Protein AF-A0A2V9TCD8-F1 (afdb_monomer_lite)

Sequence (93 aa):
MGDIKIAVYGKVSQNQKLIPITAEKLTGGWVKVTPTAALAPGEYAVAELLGKEGMNLFVWDFGVNPSAPANATSWKPEPSVTPDKAEGLDRRQ

Structure (mmCIF, N/CA/C/O backbone):
data_AF-A0A2V9TCD8-F1
#
_entry.id   AF-A0A2V9TCD8-F1
#
loop_
_atom_site.group_PDB
_atom_site.id
_atom_site.type_symbol
_atom_site.label_atom_id
_atom_site.label_alt_id
_atom_site.label_comp_id
_atom_site.label_asym_id
_atom_site.label_entity_id
_atom_site.label_seq_id
_atom_site.pdbx_PDB_ins_code
_atom_site.Cartn_x
_atom_site.Cartn_y
_atom_site.Cartn_z
_atom_site.occupancy
_atom_site.B_iso_or_equiv
_atom_site.auth_seq_id
_atom_site.auth_comp_id
_atom_site.auth_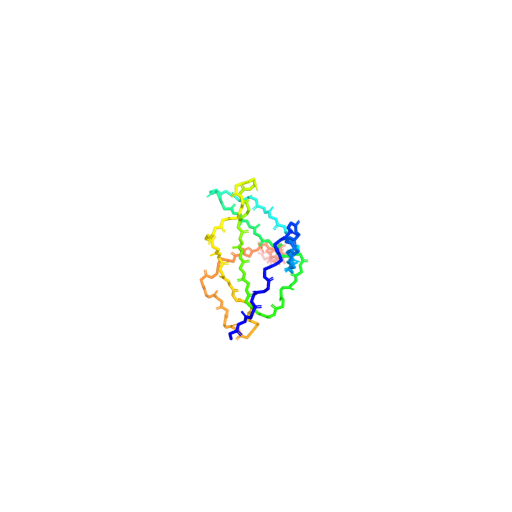asym_id
_atom_site.auth_atom_id
_atom_site.pdbx_PDB_model_num
ATOM 1 N N . MET A 1 1 ? -23.634 -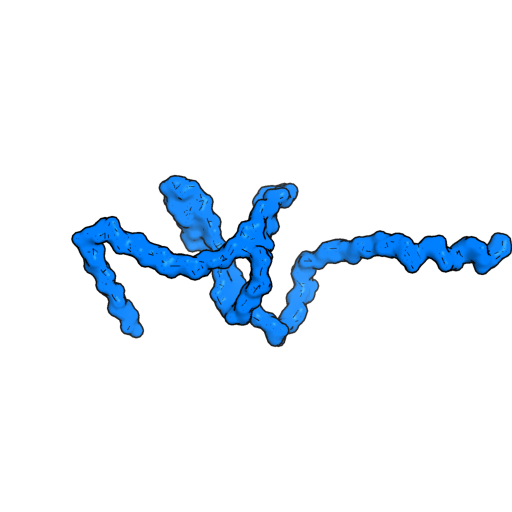16.485 -1.132 1.00 36.41 1 MET A N 1
ATOM 2 C CA . MET A 1 1 ? -24.535 -15.835 -0.159 1.00 36.41 1 MET A CA 1
ATOM 3 C C . MET A 1 1 ? -23.998 -16.214 1.208 1.00 36.41 1 MET A C 1
ATOM 5 O O . MET A 1 1 ? -23.948 -17.401 1.487 1.00 36.41 1 MET A O 1
ATOM 9 N N . GLY A 1 2 ? -23.396 -15.269 1.931 1.00 36.03 2 GLY A N 1
ATOM 10 C CA . GLY A 1 2 ? -22.657 -15.553 3.166 1.00 36.03 2 GLY A CA 1
ATOM 11 C C . GLY A 1 2 ? -23.467 -15.145 4.389 1.00 36.03 2 GLY A C 1
ATOM 12 O O . GLY A 1 2 ? -23.854 -13.984 4.501 1.00 36.03 2 GLY A O 1
ATOM 13 N N . ASP A 1 3 ? -23.722 -16.102 5.276 1.00 47.12 3 ASP A N 1
ATOM 14 C CA . ASP A 1 3 ? -24.511 -15.926 6.492 1.00 47.12 3 ASP A CA 1
ATOM 15 C C . ASP A 1 3 ? -23.756 -15.098 7.541 1.00 47.12 3 ASP A C 1
ATOM 17 O O . ASP A 1 3 ? -22.741 -15.525 8.097 1.00 47.12 3 ASP A O 1
ATOM 21 N N . ILE A 1 4 ? -24.276 -13.909 7.845 1.00 49.56 4 ILE A N 1
ATOM 22 C CA . ILE A 1 4 ? -23.770 -13.052 8.920 1.00 49.56 4 ILE A CA 1
ATOM 23 C C . ILE A 1 4 ? -24.496 -13.430 10.215 1.00 49.56 4 ILE A C 1
ATOM 25 O O . ILE A 1 4 ? -25.689 -13.177 10.375 1.00 49.56 4 ILE A O 1
ATOM 29 N N . LYS A 1 5 ? -23.765 -14.019 11.167 1.00 45.09 5 LYS A N 1
ATOM 30 C CA . LYS A 1 5 ? -24.252 -14.282 12.529 1.00 45.09 5 LYS A CA 1
ATOM 31 C C . LYS A 1 5 ? -23.914 -13.086 13.419 1.00 45.09 5 LYS A C 1
ATOM 33 O O . LYS A 1 5 ? -22.771 -12.927 13.838 1.00 45.09 5 LYS A O 1
ATOM 38 N N . ILE A 1 6 ? -24.902 -12.239 13.697 1.00 50.25 6 ILE A N 1
ATOM 39 C CA . ILE A 1 6 ? -24.753 -11.094 14.605 1.00 50.25 6 ILE A CA 1
ATOM 40 C C . ILE A 1 6 ? -24.942 -11.591 16.042 1.00 50.25 6 ILE A C 1
ATOM 42 O O . ILE A 1 6 ? -26.051 -11.925 16.453 1.00 50.25 6 ILE A O 1
ATOM 46 N N . ALA A 1 7 ? -23.858 -11.642 16.818 1.00 45.22 7 ALA A N 1
ATOM 47 C CA . ALA A 1 7 ? -23.941 -11.822 18.262 1.00 45.22 7 ALA A CA 1
ATOM 48 C C . ALA A 1 7 ? -24.338 -10.485 18.907 1.00 45.22 7 ALA A C 1
ATOM 50 O O . ALA A 1 7 ? -23.559 -9.532 18.925 1.00 45.22 7 ALA A O 1
ATOM 51 N N . VAL A 1 8 ? -25.557 -10.422 19.446 1.00 54.62 8 VAL A N 1
ATOM 52 C CA . VAL A 1 8 ? -26.109 -9.288 20.208 1.00 54.62 8 VAL A CA 1
ATOM 53 C C . VAL A 1 8 ? -25.466 -9.242 21.606 1.00 54.62 8 VAL A C 1
ATOM 55 O O . VAL A 1 8 ? -26.147 -9.386 22.609 1.00 54.62 8 VAL A O 1
ATOM 58 N N . TYR A 1 9 ? -24.133 -9.132 21.687 1.00 49.03 9 TYR A N 1
ATOM 59 C CA . TYR A 1 9 ? -23.401 -8.710 22.891 1.00 49.03 9 TYR A CA 1
ATOM 60 C C . TYR A 1 9 ? -21.909 -8.463 22.580 1.00 49.03 9 TYR A C 1
ATOM 62 O O . TYR A 1 9 ? -21.074 -9.361 22.637 1.00 49.03 9 TYR A O 1
ATOM 70 N N . GLY A 1 10 ? -21.563 -7.221 22.244 1.00 48.78 10 GLY A N 1
ATOM 71 C CA . GLY A 1 10 ? -20.356 -6.550 22.750 1.00 48.78 10 GLY A CA 1
ATOM 72 C C . GLY A 1 10 ? -18.949 -7.125 22.521 1.00 48.78 10 GLY A C 1
ATOM 73 O O . GLY A 1 10 ? -18.032 -6.657 23.189 1.00 48.78 10 GLY A O 1
ATOM 74 N N . LYS A 1 11 ? -18.710 -8.080 21.615 1.00 47.00 11 LYS A N 1
ATOM 75 C CA . LYS A 1 11 ? -17.346 -8.410 21.156 1.00 47.00 11 LYS A CA 1
ATOM 76 C C . LYS A 1 11 ? -17.313 -8.571 19.643 1.00 47.00 11 LYS A C 1
ATOM 78 O O . LYS A 1 11 ? -17.485 -9.662 19.112 1.00 47.00 11 LYS A O 1
ATOM 83 N N . VAL A 1 12 ? -17.065 -7.459 18.956 1.00 49.59 12 VAL A N 1
ATOM 84 C CA . VAL A 1 12 ? -16.629 -7.476 17.558 1.00 49.59 12 VAL A CA 1
ATOM 85 C C . VAL A 1 12 ? -15.168 -7.918 17.563 1.00 49.59 12 VAL A C 1
ATOM 87 O O . VAL A 1 12 ? -14.270 -7.125 17.830 1.00 49.59 12 VAL A O 1
ATOM 90 N N . SER A 1 13 ? -14.908 -9.201 17.330 1.00 54.62 13 SER A N 1
ATOM 91 C CA . SER A 1 13 ? -13.563 -9.673 17.006 1.00 54.62 13 SER A CA 1
ATOM 92 C C . SER A 1 13 ? -13.277 -9.325 15.547 1.00 54.62 13 SER A C 1
ATOM 94 O O . SER A 1 13 ? -13.700 -10.020 14.624 1.00 54.62 13 SER A O 1
ATOM 96 N N . GLN A 1 14 ? -12.574 -8.215 15.335 1.00 52.38 14 GLN A N 1
ATOM 97 C CA . GLN A 1 14 ? -12.097 -7.824 14.015 1.00 52.38 14 GLN A CA 1
ATOM 98 C C . GLN A 1 14 ? -10.890 -8.702 13.665 1.00 52.38 14 GLN A C 1
ATOM 100 O O . GLN A 1 14 ? -9.784 -8.497 14.159 1.00 52.38 14 GLN A O 1
ATOM 105 N N . ASN A 1 15 ? -11.107 -9.731 12.848 1.00 52.22 15 ASN A N 1
ATOM 106 C CA . ASN A 1 15 ? -10.019 -10.542 12.315 1.00 52.22 15 ASN A CA 1
ATOM 107 C C . ASN A 1 15 ? -9.362 -9.759 11.167 1.00 52.22 15 ASN A C 1
ATOM 109 O O . ASN A 1 15 ? -9.752 -9.887 10.009 1.00 52.22 15 ASN A O 1
ATOM 113 N N . GLN A 1 16 ? -8.441 -8.855 11.509 1.00 60.94 16 GLN A N 1
ATOM 114 C CA . GLN A 1 16 ? -7.697 -8.062 10.534 1.00 60.94 16 GLN A CA 1
ATOM 115 C C . GLN A 1 16 ? -6.345 -8.715 10.255 1.00 60.94 16 GLN A C 1
ATOM 117 O O . GLN A 1 16 ? -5.487 -8.816 11.131 1.00 60.94 16 GLN A O 1
ATOM 122 N N . LYS A 1 17 ? -6.123 -9.109 9.000 1.00 65.69 17 LYS A N 1
ATOM 123 C CA . LYS A 1 17 ? -4.792 -9.458 8.503 1.00 65.69 17 LYS A CA 1
ATOM 124 C C . LYS A 1 17 ? -4.050 -8.162 8.168 1.00 65.69 17 LYS A C 1
ATOM 126 O O . LYS A 1 17 ? -4.071 -7.706 7.029 1.00 65.69 17 LYS A O 1
ATOM 131 N N . LEU A 1 18 ? -3.453 -7.543 9.182 1.00 70.44 18 LEU A N 1
ATOM 132 C CA . LEU A 1 18 ? -2.674 -6.315 9.026 1.00 70.44 18 LEU A CA 1
ATOM 133 C C . LEU A 1 18 ? -1.262 -6.643 8.531 1.00 70.44 18 LEU A C 1
ATOM 135 O O . LEU A 1 18 ? -0.619 -7.565 9.033 1.00 70.44 18 LEU A O 1
ATOM 139 N N . ILE A 1 19 ? -0.779 -5.877 7.555 1.00 78.31 19 ILE A N 1
ATOM 140 C CA . ILE A 1 19 ? 0.608 -5.938 7.086 1.00 78.31 19 ILE A CA 1
ATOM 141 C C . ILE A 1 19 ? 1.339 -4.739 7.692 1.00 78.31 19 ILE A C 1
ATOM 143 O O . ILE A 1 19 ? 0.862 -3.617 7.516 1.00 78.31 19 ILE A O 1
ATOM 147 N N . PRO A 1 20 ? 2.459 -4.932 8.412 1.00 85.12 20 PRO A N 1
ATOM 148 C CA . PRO A 1 20 ? 3.209 -3.806 8.946 1.00 85.12 20 PRO A CA 1
ATOM 149 C C . PRO A 1 20 ? 3.761 -2.933 7.812 1.00 85.12 20 PRO A C 1
ATOM 151 O O . PRO A 1 20 ? 4.234 -3.429 6.785 1.00 85.12 20 PRO A O 1
ATOM 154 N N . ILE A 1 21 ? 3.692 -1.619 8.006 1.00 90.19 21 ILE A N 1
ATOM 155 C CA . ILE A 1 21 ? 4.124 -0.601 7.044 1.00 90.19 21 ILE A CA 1
ATOM 156 C C . ILE A 1 21 ? 4.910 0.499 7.762 1.00 90.19 21 ILE A C 1
ATOM 158 O O . ILE A 1 21 ? 4.683 0.765 8.943 1.00 90.19 21 ILE A O 1
ATOM 162 N N . THR A 1 22 ? 5.794 1.177 7.039 1.00 92.06 22 THR A N 1
ATOM 163 C CA . THR A 1 22 ? 6.322 2.489 7.421 1.00 92.06 22 THR A CA 1
ATOM 164 C C . THR A 1 22 ? 5.606 3.576 6.625 1.00 92.06 22 THR A C 1
ATOM 166 O O . THR A 1 22 ? 5.252 3.375 5.461 1.00 92.06 22 THR A O 1
ATOM 169 N N . ALA A 1 23 ? 5.370 4.723 7.260 1.00 91.00 23 ALA A N 1
ATOM 170 C CA . ALA A 1 23 ? 4.757 5.887 6.634 1.00 91.00 23 ALA A CA 1
ATOM 171 C C . ALA A 1 23 ? 5.679 7.099 6.786 1.00 91.00 23 ALA A C 1
ATOM 173 O O . ALA A 1 23 ? 6.083 7.443 7.897 1.00 91.00 23 ALA A O 1
ATOM 174 N N . GLU A 1 24 ? 5.993 7.749 5.672 1.00 93.19 24 GLU A N 1
ATOM 175 C CA . GLU A 1 24 ? 6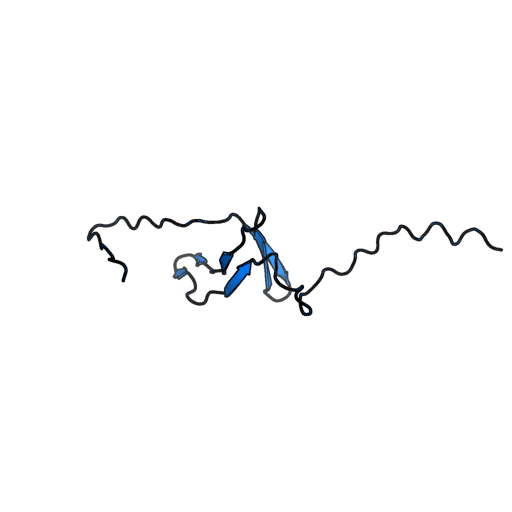.835 8.942 5.619 1.00 93.19 24 GLU A CA 1
ATOM 176 C C . GLU A 1 24 ? 6.042 10.100 5.013 1.00 93.19 24 GLU A C 1
ATOM 178 O O . GLU A 1 24 ? 5.434 9.961 3.949 1.00 93.19 24 GLU A O 1
ATOM 183 N N . LYS A 1 25 ? 6.036 11.250 5.695 1.00 90.69 25 LYS A N 1
ATOM 184 C CA . LYS A 1 25 ? 5.438 12.472 5.152 1.00 90.69 25 LYS A CA 1
ATOM 185 C C . LYS A 1 25 ? 6.384 13.075 4.126 1.00 90.69 25 LYS A C 1
ATOM 187 O O . LYS A 1 25 ? 7.536 13.360 4.437 1.00 90.69 25 LYS A O 1
ATOM 192 N N . LEU A 1 26 ? 5.866 13.311 2.934 1.00 89.19 26 LEU A N 1
ATOM 193 C CA . LEU A 1 26 ? 6.545 14.030 1.870 1.00 89.19 26 LEU A CA 1
ATOM 194 C C . LEU A 1 26 ? 6.010 15.468 1.788 1.00 89.19 26 LEU A C 1
ATOM 196 O O . LEU A 1 26 ? 5.034 15.848 2.444 1.00 89.19 26 LEU A O 1
ATOM 200 N N . THR A 1 27 ? 6.661 16.295 0.976 1.00 88.31 27 THR A N 1
ATOM 201 C CA . THR A 1 27 ? 6.184 17.649 0.681 1.00 88.31 27 THR A CA 1
ATOM 202 C C . THR A 1 27 ? 4.850 17.610 -0.073 1.00 88.31 27 THR A C 1
ATOM 204 O O . THR A 1 27 ? 4.481 16.609 -0.684 1.00 88.31 27 THR A O 1
ATOM 207 N N . GLY A 1 28 ? 4.080 18.701 -0.010 1.00 89.00 28 GLY A N 1
ATOM 208 C CA . GLY A 1 28 ? 2.807 18.807 -0.736 1.00 89.00 28 GLY A CA 1
ATOM 209 C C . GLY A 1 28 ? 1.664 17.950 -0.180 1.00 89.00 28 GLY A C 1
ATOM 210 O O . GLY A 1 28 ? 0.696 17.715 -0.893 1.00 89.00 28 GLY A O 1
ATOM 211 N N . GLY A 1 29 ? 1.761 17.479 1.068 1.00 84.88 29 GLY A N 1
ATOM 212 C CA . GLY A 1 29 ? 0.706 16.682 1.712 1.00 84.88 29 GLY A CA 1
ATOM 213 C C . GLY A 1 29 ? 0.709 15.201 1.327 1.00 84.88 29 GLY A C 1
ATOM 214 O O . GLY A 1 29 ? -0.192 14.467 1.722 1.00 84.88 29 GLY A O 1
ATOM 215 N N . TRP A 1 30 ? 1.721 14.748 0.589 1.00 87.38 30 TRP A N 1
ATOM 216 C CA . TRP A 1 30 ? 1.871 13.349 0.209 1.00 87.38 30 TRP A CA 1
ATOM 217 C C . TRP A 1 30 ? 2.384 12.491 1.367 1.00 87.38 30 TRP A C 1
ATOM 219 O O . TRP A 1 30 ? 3.175 12.937 2.199 1.00 87.38 30 TRP A O 1
ATOM 229 N N . VAL A 1 31 ? 1.975 11.224 1.386 1.00 89.62 31 VAL A N 1
ATOM 230 C CA . VAL A 1 31 ? 2.494 10.212 2.312 1.00 89.62 31 VAL A CA 1
ATOM 231 C C . VAL A 1 31 ? 2.999 9.027 1.505 1.00 89.62 31 VAL A C 1
ATOM 233 O O . VAL A 1 31 ? 2.266 8.454 0.700 1.00 89.62 31 VAL A O 1
ATOM 236 N N . LYS A 1 32 ? 4.255 8.644 1.731 1.00 90.62 32 LYS A N 1
ATOM 237 C CA . LYS A 1 32 ? 4.824 7.411 1.195 1.00 90.62 32 LYS A CA 1
ATOM 238 C C . LYS A 1 32 ? 4.587 6.286 2.188 1.00 90.62 32 LYS A C 1
ATOM 240 O O . LYS A 1 32 ? 5.076 6.338 3.313 1.00 90.62 32 LYS A O 1
ATOM 245 N N . VAL A 1 33 ? 3.875 5.257 1.748 1.00 90.62 33 VAL A N 1
ATOM 246 C CA . VAL A 1 33 ? 3.639 4.035 2.520 1.00 90.62 33 VAL A CA 1
ATOM 247 C C . VAL A 1 33 ? 4.507 2.917 1.959 1.00 90.62 33 VAL A C 1
ATOM 249 O O . VAL A 1 33 ? 4.465 2.646 0.760 1.00 90.62 33 VAL A O 1
ATOM 252 N N . THR A 1 34 ? 5.297 2.268 2.814 1.00 92.25 34 THR A N 1
ATOM 253 C CA . THR A 1 34 ? 6.174 1.156 2.421 1.00 92.25 34 THR A CA 1
ATOM 254 C C . THR A 1 34 ? 5.884 -0.072 3.286 1.00 92.25 34 THR A C 1
ATOM 256 O O . THR A 1 34 ? 6.093 -0.017 4.497 1.00 92.25 34 THR A O 1
ATOM 259 N N . PRO A 1 35 ? 5.418 -1.192 2.708 1.00 92.25 35 PRO A N 1
ATOM 260 C CA . PRO A 1 35 ? 5.322 -2.464 3.423 1.00 92.25 35 PRO A CA 1
ATOM 261 C C . PRO A 1 35 ? 6.678 -2.910 3.974 1.00 92.25 35 PRO A C 1
ATOM 263 O O . PRO A 1 35 ? 7.691 -2.815 3.283 1.00 92.25 35 PRO A O 1
ATOM 266 N N . THR A 1 36 ? 6.712 -3.441 5.199 1.00 91.38 36 THR A N 1
ATOM 267 C CA . THR A 1 36 ? 7.963 -3.950 5.801 1.00 91.38 36 THR A CA 1
ATOM 268 C C . THR A 1 36 ? 8.433 -5.266 5.180 1.00 91.38 36 THR A C 1
ATOM 270 O O . THR A 1 36 ? 9.542 -5.716 5.449 1.00 91.38 36 THR A O 1
ATOM 273 N N . ALA A 1 37 ? 7.581 -5.908 4.382 1.00 88.75 37 ALA A N 1
ATOM 274 C CA . ALA A 1 37 ? 7.876 -7.117 3.630 1.00 88.75 37 ALA A CA 1
ATOM 275 C C . ALA A 1 37 ? 7.192 -7.055 2.262 1.00 88.75 37 ALA A C 1
ATOM 277 O O . ALA A 1 37 ? 6.181 -6.371 2.094 1.00 88.75 37 ALA A O 1
ATOM 278 N N . ALA A 1 38 ? 7.730 -7.798 1.293 1.00 89.25 38 ALA A N 1
ATOM 279 C CA . ALA A 1 38 ? 7.109 -7.925 -0.018 1.00 89.25 38 ALA A CA 1
ATOM 280 C C . ALA A 1 38 ? 5.680 -8.472 0.120 1.00 89.25 38 ALA A C 1
ATOM 282 O O . ALA A 1 38 ? 5.437 -9.460 0.816 1.00 89.25 38 ALA A O 1
ATOM 283 N N . LEU A 1 39 ? 4.737 -7.815 -0.550 1.00 90.75 39 LEU A N 1
ATOM 284 C CA . LEU A 1 39 ? 3.355 -8.264 -0.595 1.00 90.75 39 LEU A CA 1
ATOM 285 C C . LEU A 1 39 ? 3.254 -9.518 -1.469 1.00 90.75 39 LEU A C 1
ATOM 287 O O . LEU A 1 39 ? 3.885 -9.608 -2.523 1.00 90.75 39 LEU A O 1
ATOM 291 N N . ALA A 1 40 ? 2.452 -10.486 -1.028 1.00 92.44 40 ALA A N 1
ATOM 292 C CA . ALA A 1 40 ? 2.107 -11.628 -1.862 1.00 92.44 40 ALA A CA 1
ATOM 293 C C . ALA A 1 40 ? 1.247 -11.167 -3.056 1.00 92.44 40 ALA A C 1
ATOM 295 O O . ALA A 1 40 ? 0.600 -10.123 -2.970 1.00 92.44 40 ALA A O 1
ATOM 296 N N . PRO A 1 41 ? 1.197 -11.930 -4.160 1.00 94.88 41 PRO A N 1
ATOM 297 C CA . PRO A 1 41 ? 0.255 -11.644 -5.234 1.00 94.88 41 PRO A CA 1
ATOM 298 C C . PRO A 1 41 ? -1.188 -11.642 -4.718 1.00 94.88 41 PRO A C 1
ATOM 300 O O . PRO A 1 41 ? -1.576 -12.547 -3.975 1.00 94.88 41 PRO A O 1
ATOM 303 N N . GLY A 1 42 ? -1.976 -10.640 -5.103 1.00 92.31 42 GLY A N 1
ATOM 304 C CA . GLY A 1 42 ? -3.354 -10.493 -4.634 1.00 92.31 42 GLY A CA 1
ATOM 305 C C . GLY A 1 42 ? -3.880 -9.062 -4.677 1.00 92.31 42 GLY A C 1
ATOM 306 O O . GLY A 1 42 ? -3.222 -8.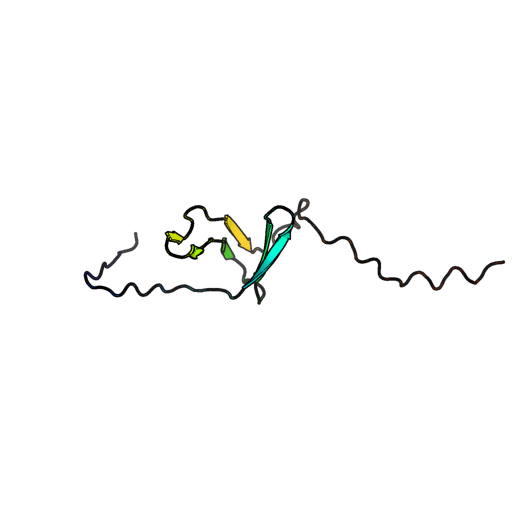160 -5.193 1.00 92.31 42 GLY A O 1
ATOM 307 N N . GLU A 1 43 ? -5.076 -8.878 -4.127 1.00 91.25 43 GLU A N 1
ATOM 308 C CA . GLU A 1 43 ? -5.773 -7.593 -4.043 1.00 91.25 43 GLU A CA 1
ATOM 309 C C . GLU A 1 43 ? -5.623 -6.991 -2.647 1.00 91.25 43 GLU A C 1
ATOM 311 O O . GLU A 1 43 ? -5.736 -7.681 -1.628 1.00 91.25 43 GLU A O 1
ATOM 316 N N . TYR A 1 44 ? -5.362 -5.691 -2.613 1.00 90.19 44 TYR A N 1
ATOM 317 C CA . TYR A 1 44 ? -5.092 -4.929 -1.407 1.00 90.19 44 TYR A CA 1
ATOM 318 C C . TYR A 1 44 ? -5.805 -3.585 -1.467 1.00 90.19 44 TYR A C 1
ATOM 320 O O . TYR A 1 44 ? -6.153 -3.097 -2.538 1.00 90.19 44 TYR A O 1
ATOM 328 N N . ALA A 1 45 ? -5.986 -2.968 -0.304 1.00 89.19 45 ALA A N 1
ATOM 329 C CA . ALA A 1 45 ? -6.446 -1.595 -0.213 1.00 89.19 45 ALA A CA 1
ATOM 330 C C . ALA A 1 45 ? -5.692 -0.855 0.889 1.00 89.19 45 ALA A C 1
ATOM 332 O O . ALA A 1 45 ? -5.361 -1.433 1.930 1.00 89.19 45 ALA A O 1
ATOM 333 N N . VAL A 1 46 ? -5.438 0.431 0.662 1.00 88.75 46 VAL A N 1
ATOM 334 C CA . VAL A 1 46 ? -4.997 1.362 1.702 1.00 88.75 46 VAL A CA 1
ATOM 335 C C . VAL A 1 46 ? -6.228 2.071 2.251 1.00 88.75 46 VAL A C 1
ATOM 337 O O . VAL A 1 46 ? -7.025 2.616 1.489 1.00 88.75 46 VAL A O 1
ATOM 340 N N . ALA A 1 47 ? -6.365 2.072 3.574 1.00 87.62 47 ALA A N 1
ATOM 341 C CA . ALA A 1 47 ? -7.400 2.809 4.284 1.00 87.62 47 ALA A CA 1
ATOM 342 C C . ALA A 1 47 ? -6.753 3.714 5.334 1.00 87.62 47 ALA A C 1
ATOM 344 O O . ALA A 1 47 ? -5.845 3.300 6.059 1.00 87.62 47 ALA A O 1
ATOM 345 N N . GLU A 1 48 ? -7.225 4.952 5.413 1.00 85.75 48 GLU A N 1
ATOM 346 C CA . GLU A 1 48 ? -6.787 5.917 6.416 1.00 85.75 48 GLU A CA 1
ATOM 347 C C . GLU A 1 48 ? -7.630 5.783 7.691 1.00 85.75 48 GLU A C 1
ATOM 349 O O . GLU A 1 48 ? -8.851 5.651 7.630 1.00 85.75 48 GLU A O 1
ATOM 354 N N . LEU A 1 49 ? -6.990 5.844 8.860 1.00 85.31 49 LEU A N 1
ATOM 355 C CA . LEU A 1 49 ? -7.680 5.910 10.149 1.00 85.31 49 LEU A CA 1
ATOM 356 C C . LEU A 1 49 ? -7.761 7.366 10.621 1.00 85.31 49 LEU A C 1
ATOM 358 O O . LEU A 1 49 ? -6.740 7.994 10.893 1.00 85.31 49 LEU A O 1
ATOM 362 N N . LEU A 1 50 ? -8.981 7.872 10.793 1.00 84.50 50 LEU A N 1
ATOM 363 C CA . LEU A 1 50 ? -9.304 9.231 11.242 1.00 84.50 50 LEU A CA 1
ATOM 364 C C . LEU A 1 50 ? -9.349 9.316 12.781 1.00 84.50 50 LEU A C 1
ATOM 366 O O . LEU A 1 50 ? -10.274 9.851 13.391 1.00 84.50 50 LEU A O 1
ATOM 370 N N . GLY A 1 51 ? -8.358 8.723 13.450 1.00 80.31 51 GLY A N 1
ATOM 371 C CA . GLY A 1 51 ? -8.267 8.712 14.911 1.00 80.31 51 GLY A CA 1
ATOM 372 C C . GLY A 1 51 ? -9.517 8.134 15.592 1.00 80.31 51 GLY A C 1
ATOM 373 O O . GLY A 1 51 ? -9.812 6.949 15.463 1.00 80.31 51 GLY A O 1
ATOM 374 N N . LYS A 1 52 ? -10.236 8.967 16.359 1.00 84.12 52 LYS A N 1
ATOM 375 C CA . LYS A 1 52 ? -11.459 8.563 17.084 1.00 84.12 52 LYS A CA 1
ATOM 376 C C . LYS A 1 52 ? -12.717 8.570 16.212 1.00 84.12 52 LYS A C 1
ATOM 378 O O . LYS A 1 52 ? -13.737 8.035 16.634 1.00 84.12 52 LYS A O 1
ATOM 383 N N . GLU A 1 53 ? -12.651 9.178 15.033 1.00 83.38 53 GLU A N 1
ATOM 384 C CA . GLU A 1 53 ? -13.787 9.340 14.118 1.00 83.38 53 GLU A CA 1
ATOM 385 C C . GLU A 1 53 ? -14.017 8.082 13.266 1.00 83.38 53 GLU A C 1
ATOM 387 O O . GLU A 1 53 ? -15.038 7.955 12.596 1.00 83.38 53 GLU A O 1
ATOM 392 N N . GLY A 1 54 ? -13.099 7.113 13.346 1.00 82.00 54 GLY A N 1
ATOM 393 C CA . GLY A 1 54 ? -13.190 5.827 12.669 1.00 82.00 54 GLY A CA 1
ATOM 394 C C . GLY A 1 54 ? -12.226 5.726 11.494 1.00 82.00 54 GLY A C 1
ATOM 395 O O . GLY A 1 54 ? -11.110 6.236 11.542 1.00 82.00 54 GLY A O 1
ATOM 396 N N . MET A 1 55 ? -12.638 5.012 10.452 1.00 84.81 55 MET A N 1
ATOM 397 C CA . MET A 1 55 ? -11.844 4.773 9.247 1.00 84.81 55 MET A CA 1
ATOM 398 C C . MET A 1 55 ? -12.440 5.559 8.084 1.00 84.81 55 MET A C 1
ATOM 400 O O . MET A 1 55 ? -13.662 5.613 7.938 1.00 84.81 55 MET A O 1
ATOM 404 N N . ASN A 1 56 ? -11.583 6.136 7.249 1.00 86.62 56 ASN A N 1
ATOM 405 C CA . ASN A 1 56 ? -12.002 6.734 5.994 1.00 86.62 56 ASN A CA 1
ATOM 406 C C . ASN A 1 56 ? -12.677 5.657 5.126 1.00 86.62 56 ASN A C 1
ATOM 408 O O . ASN A 1 56 ? -12.136 4.568 4.933 1.00 86.62 56 ASN A O 1
ATOM 412 N N . LEU A 1 57 ? -13.886 5.950 4.644 1.00 85.81 57 LEU A N 1
ATOM 413 C CA . LEU A 1 57 ? -14.666 5.029 3.815 1.00 85.81 57 LEU A CA 1
ATOM 414 C C . LEU A 1 57 ? -14.215 5.047 2.349 1.00 85.81 57 LEU A C 1
ATOM 416 O O . LEU A 1 57 ? -14.539 4.125 1.602 1.00 85.81 57 LEU A O 1
ATOM 420 N N . PHE A 1 58 ? -13.460 6.072 1.944 1.00 87.75 58 PHE A N 1
ATOM 421 C CA . PHE A 1 58 ? -12.774 6.106 0.661 1.00 87.75 58 PHE A CA 1
ATOM 422 C C . PHE A 1 58 ? -11.426 5.406 0.811 1.00 87.75 58 PHE A C 1
ATOM 424 O O . PHE A 1 58 ? -10.542 5.872 1.529 1.00 87.75 58 PHE A O 1
ATOM 431 N N . VAL A 1 59 ? -11.298 4.263 0.146 1.00 90.44 59 VAL A N 1
ATOM 432 C CA . VAL A 1 59 ? -10.090 3.435 0.144 1.00 90.44 59 VAL A CA 1
ATOM 433 C C . VAL A 1 59 ? -9.439 3.466 -1.231 1.00 90.44 59 VAL A C 1
ATOM 435 O O . VAL A 1 59 ? -10.113 3.684 -2.238 1.00 90.44 59 VAL A O 1
ATOM 438 N N . TRP A 1 60 ? -8.133 3.223 -1.269 1.00 90.94 60 TRP A N 1
ATOM 439 C CA . TRP A 1 60 ? -7.377 3.089 -2.514 1.00 90.94 60 TRP A CA 1
ATOM 440 C C . TRP A 1 60 ? -7.036 1.620 -2.733 1.00 90.94 60 TRP A C 1
ATOM 442 O O . TRP A 1 60 ? -6.172 1.085 -2.032 1.00 90.94 60 TRP A O 1
ATOM 452 N N . ASP A 1 61 ? -7.724 0.960 -3.660 1.00 91.56 61 ASP A N 1
ATOM 453 C CA . ASP A 1 61 ? -7.447 -0.422 -4.036 1.00 91.56 61 ASP A CA 1
ATOM 454 C C . ASP A 1 61 ? -6.238 -0.529 -4.976 1.00 91.56 61 ASP A C 1
ATOM 456 O O . ASP A 1 61 ? -5.929 0.375 -5.755 1.00 91.56 61 ASP A O 1
ATOM 460 N N . PHE A 1 62 ? -5.510 -1.639 -4.873 1.00 90.69 62 PHE A N 1
ATOM 461 C CA . PHE A 1 62 ? -4.422 -1.973 -5.780 1.00 90.69 62 PHE A CA 1
ATOM 462 C C . PHE A 1 62 ? -4.185 -3.485 -5.836 1.00 90.69 62 PHE A C 1
ATOM 464 O O . PHE A 1 62 ? -4.382 -4.217 -4.865 1.00 90.69 62 PHE A O 1
ATOM 471 N N . GLY A 1 63 ? -3.715 -3.954 -6.990 1.00 91.12 63 GLY A N 1
ATOM 472 C CA . GLY A 1 63 ? -3.312 -5.340 -7.199 1.00 91.12 63 GLY A CA 1
ATOM 473 C C . GLY A 1 63 ? -1.795 -5.508 -7.169 1.00 91.12 63 GLY A C 1
ATOM 474 O O . GLY A 1 63 ? -1.054 -4.706 -7.738 1.00 91.12 63 GLY A O 1
ATOM 475 N N . VAL A 1 64 ? -1.330 -6.595 -6.560 1.00 92.75 64 VAL A N 1
ATOM 476 C CA . VAL A 1 64 ? 0.048 -7.080 -6.670 1.00 92.75 64 VAL A CA 1
ATOM 477 C C . VAL A 1 64 ? 0.046 -8.242 -7.654 1.00 92.75 64 VAL A C 1
ATOM 479 O O . VAL A 1 64 ? -0.448 -9.326 -7.349 1.00 92.75 64 VAL A O 1
ATOM 482 N N . ASN A 1 65 ? 0.589 -8.018 -8.850 1.00 93.12 65 ASN A N 1
ATOM 483 C CA . ASN A 1 65 ? 0.692 -9.037 -9.890 1.00 93.12 65 ASN A CA 1
ATOM 484 C C . ASN A 1 65 ? 2.118 -9.062 -10.469 1.00 93.12 65 ASN A C 1
ATOM 486 O O . ASN A 1 65 ? 2.463 -8.182 -11.258 1.00 93.12 65 ASN A O 1
ATOM 490 N N . PRO A 1 66 ? 2.943 -10.069 -10.123 1.00 89.94 66 PRO A N 1
ATOM 491 C CA . PRO A 1 66 ? 4.310 -10.193 -10.636 1.00 89.94 66 PRO A CA 1
ATOM 492 C C . PRO A 1 66 ? 4.399 -10.405 -12.151 1.00 89.94 66 PRO A C 1
ATOM 494 O O . PRO A 1 66 ? 5.453 -10.182 -12.737 1.00 89.94 66 PRO A O 1
ATOM 497 N N . SER A 1 67 ? 3.315 -10.858 -12.785 1.00 92.81 67 SER A N 1
ATOM 498 C CA . SER A 1 67 ? 3.238 -11.083 -14.231 1.00 92.81 67 SER A CA 1
ATOM 499 C C . SER A 1 67 ? 2.700 -9.871 -14.994 1.00 92.81 67 SER A C 1
ATOM 501 O O . SER A 1 67 ? 2.596 -9.927 -16.219 1.00 92.81 67 SER A O 1
ATOM 503 N N . ALA A 1 68 ? 2.331 -8.788 -14.303 1.00 89.31 68 ALA A N 1
ATOM 504 C CA . ALA A 1 68 ? 1.870 -7.576 -14.962 1.00 89.31 68 ALA A CA 1
ATOM 505 C C . ALA A 1 68 ? 3.026 -6.876 -15.704 1.00 89.31 68 ALA A C 1
ATOM 507 O O . ALA A 1 68 ? 4.161 -6.866 -15.218 1.00 89.31 68 ALA A O 1
ATOM 508 N N . PRO A 1 69 ? 2.754 -6.246 -16.862 1.00 88.12 69 PRO A N 1
ATOM 509 C CA . PRO A 1 69 ? 3.729 -5.388 -17.521 1.00 88.12 69 PRO A CA 1
ATOM 510 C C . PRO A 1 69 ? 4.204 -4.258 -16.601 1.00 88.12 69 PRO A C 1
ATOM 512 O O . PRO A 1 69 ? 3.468 -3.788 -15.731 1.00 88.12 69 PRO A O 1
ATOM 515 N N . ALA A 1 70 ? 5.426 -3.775 -16.830 1.00 84.56 70 ALA A N 1
ATOM 516 C CA . ALA A 1 70 ? 5.945 -2.625 -16.101 1.00 84.56 70 ALA A CA 1
ATOM 517 C C . ALA A 1 70 ? 5.040 -1.397 -16.300 1.00 84.56 70 ALA A C 1
ATOM 519 O O . ALA A 1 70 ? 4.673 -1.058 -17.426 1.00 84.56 70 ALA A 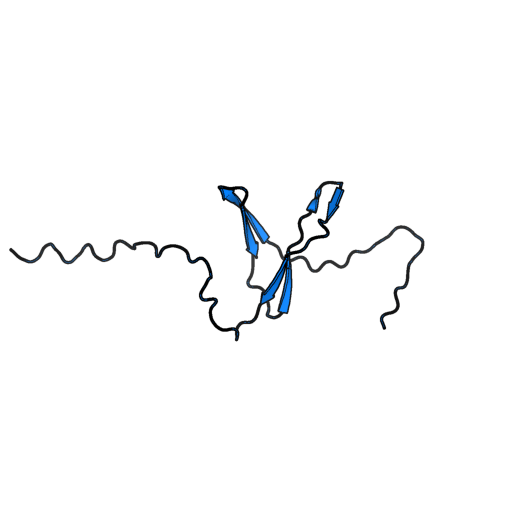O 1
ATOM 520 N N . ASN A 1 71 ? 4.723 -0.699 -15.209 1.00 81.25 71 ASN A N 1
ATOM 521 C CA . ASN A 1 71 ? 3.934 0.524 -15.273 1.00 81.25 71 ASN A CA 1
ATOM 522 C C . ASN A 1 71 ? 4.766 1.655 -15.908 1.00 81.25 71 ASN A C 1
ATOM 524 O O . ASN A 1 71 ? 5.684 2.197 -15.285 1.00 81.25 71 ASN A O 1
ATOM 528 N N . ALA A 1 72 ? 4.440 2.000 -17.157 1.00 84.94 72 ALA A N 1
ATOM 529 C CA . ALA A 1 72 ? 5.153 3.008 -17.938 1.00 84.94 72 ALA A CA 1
ATOM 530 C C . ALA A 1 72 ? 5.071 4.417 -17.329 1.00 84.94 72 ALA A C 1
ATOM 532 O O . ALA A 1 72 ? 5.994 5.206 -17.510 1.00 84.94 72 ALA A O 1
ATOM 533 N N . THR A 1 73 ? 4.005 4.720 -16.583 1.00 81.31 73 THR A N 1
ATOM 534 C CA . THR A 1 73 ? 3.780 6.031 -15.956 1.00 81.31 73 THR A CA 1
ATOM 535 C C . THR A 1 73 ? 4.186 6.061 -14.484 1.00 81.31 73 THR A C 1
ATOM 537 O O . THR A 1 73 ? 3.917 7.045 -13.798 1.00 81.31 73 THR A O 1
ATOM 540 N N . SER A 1 74 ? 4.809 4.997 -13.964 1.00 80.25 74 SER A N 1
ATOM 541 C CA . SER A 1 74 ? 5.271 4.981 -12.576 1.00 80.25 74 SER A CA 1
ATOM 542 C C . SER A 1 74 ? 6.367 6.017 -12.367 1.00 80.25 74 SER A C 1
ATOM 544 O O . SER A 1 74 ? 7.349 6.057 -13.113 1.00 80.25 74 SER A O 1
ATOM 546 N N . TRP A 1 75 ? 6.243 6.791 -11.291 1.00 72.06 75 TRP A N 1
ATOM 547 C CA . TRP A 1 75 ? 7.331 7.634 -10.818 1.00 72.06 75 TRP A CA 1
ATOM 548 C C . TRP A 1 75 ? 8.499 6.738 -10.399 1.00 72.06 75 TRP A C 1
ATOM 550 O O . TRP A 1 75 ? 8.316 5.773 -9.652 1.00 72.06 75 TRP A O 1
ATOM 560 N N . LYS A 1 76 ? 9.685 7.011 -10.938 1.00 72.25 76 LYS A N 1
ATOM 561 C CA . LYS A 1 76 ? 10.918 6.289 -10.622 1.00 72.25 76 LYS A CA 1
ATOM 562 C C . LYS A 1 76 ? 11.847 7.251 -9.892 1.00 72.25 76 LYS A C 1
ATOM 564 O O . LYS A 1 76 ? 11.878 8.422 -10.270 1.00 72.25 76 LYS A O 1
ATOM 569 N N . PRO A 1 77 ? 12.599 6.787 -8.880 1.00 69.19 77 PRO A N 1
ATOM 570 C CA . PRO A 1 77 ? 13.703 7.569 -8.351 1.00 69.19 77 PRO A CA 1
ATOM 571 C C . PRO A 1 77 ? 14.619 7.972 -9.505 1.00 69.19 77 PRO A C 1
ATOM 573 O O . PRO A 1 77 ? 14.864 7.163 -10.408 1.00 69.19 77 PRO A O 1
ATOM 576 N N . GLU A 1 78 ? 15.119 9.204 -9.478 1.00 73.31 78 GLU A N 1
ATOM 577 C CA . GLU A 1 78 ? 16.197 9.584 -10.380 1.00 73.31 78 GLU A CA 1
ATOM 578 C C . GLU A 1 78 ? 17.359 8.607 -10.155 1.00 73.31 78 GLU A C 1
ATOM 580 O O . GLU A 1 78 ? 17.662 8.277 -9.000 1.00 73.31 78 GLU A O 1
ATOM 585 N N . PRO A 1 79 ? 17.974 8.068 -11.221 1.00 68.44 79 PRO A N 1
ATOM 586 C CA . PRO A 1 79 ? 19.123 7.201 -11.055 1.00 68.44 79 PRO A CA 1
ATOM 587 C C . PRO A 1 79 ? 20.178 7.980 -10.273 1.00 68.44 79 PRO A C 1
ATOM 589 O O . PRO A 1 79 ? 20.646 9.025 -10.724 1.00 68.44 79 PRO A O 1
ATOM 592 N N . SER A 1 80 ? 20.517 7.485 -9.080 1.00 57.91 80 SER A N 1
ATOM 593 C CA . SER A 1 80 ? 21.608 8.045 -8.291 1.00 57.91 80 SER A CA 1
ATOM 594 C C . SER A 1 80 ? 22.842 8.041 -9.184 1.00 57.91 80 SER A C 1
ATOM 596 O O . SER A 1 80 ? 23.252 6.982 -9.661 1.00 57.91 80 SER A O 1
ATOM 598 N N . VAL A 1 81 ? 23.401 9.217 -9.465 1.00 52.16 81 VAL A N 1
ATOM 599 C CA . VAL A 1 81 ? 24.658 9.329 -10.204 1.00 52.16 81 VAL A CA 1
ATOM 600 C C . VAL A 1 81 ? 25.735 8.740 -9.301 1.00 52.16 81 VAL A C 1
ATOM 602 O O . VAL A 1 81 ? 26.266 9.422 -8.429 1.00 52.16 81 VAL A O 1
ATOM 605 N N . THR A 1 82 ? 26.017 7.447 -9.441 1.00 50.62 82 THR A N 1
ATOM 606 C CA . THR A 1 82 ? 27.183 6.844 -8.800 1.00 50.62 82 THR A CA 1
ATOM 607 C C . THR A 1 82 ? 28.415 7.490 -9.437 1.00 50.62 82 THR A C 1
ATOM 609 O O . THR A 1 82 ? 28.532 7.464 -10.668 1.00 50.62 82 THR A O 1
ATOM 612 N N . PRO A 1 83 ? 29.326 8.093 -8.656 1.00 51.03 83 PRO A N 1
ATOM 613 C CA . PRO A 1 83 ? 30.541 8.705 -9.175 1.00 51.03 83 PRO A CA 1
ATOM 614 C C . PRO A 1 83 ? 31.557 7.609 -9.523 1.00 51.03 83 PRO A C 1
ATOM 616 O O . PRO A 1 83 ? 32.613 7.527 -8.918 1.00 51.03 83 PRO A O 1
ATOM 619 N N . ASP A 1 84 ? 31.235 6.747 -10.487 1.00 54.62 84 ASP A N 1
ATOM 620 C CA . ASP A 1 84 ? 32.147 5.712 -11.005 1.00 54.62 84 ASP A CA 1
ATOM 621 C C . ASP A 1 84 ? 32.498 5.963 -12.483 1.00 54.62 84 ASP A C 1
ATOM 623 O O . ASP A 1 84 ? 32.732 5.076 -13.299 1.00 54.62 84 ASP A O 1
ATOM 627 N N . LYS A 1 85 ? 32.485 7.246 -12.859 1.00 47.88 85 LYS A N 1
ATOM 628 C CA . LYS A 1 85 ? 33.017 7.744 -14.130 1.00 47.88 85 LYS A CA 1
ATOM 629 C C . LYS A 1 85 ? 33.778 9.049 -13.901 1.00 47.88 85 LYS A C 1
ATOM 631 O O . LYS A 1 85 ? 33.549 10.045 -14.576 1.00 47.88 85 LYS A O 1
ATOM 636 N N . ALA A 1 86 ? 34.663 9.050 -12.910 1.00 46.44 86 ALA A N 1
ATOM 637 C CA . ALA A 1 86 ? 35.675 10.092 -12.732 1.00 46.44 86 ALA A CA 1
ATOM 638 C C . ALA A 1 86 ? 37.109 9.556 -12.906 1.00 46.44 86 ALA A C 1
ATOM 640 O O . ALA A 1 86 ? 38.057 10.304 -12.713 1.00 46.44 86 ALA A O 1
ATOM 641 N N . GLU A 1 87 ? 37.295 8.300 -13.332 1.00 51.12 87 GLU A N 1
ATOM 642 C CA . GLU A 1 87 ? 38.626 7.702 -13.528 1.00 51.12 87 GLU A CA 1
ATOM 643 C C . GLU A 1 87 ? 38.925 7.420 -15.013 1.00 51.12 87 GLU A C 1
ATOM 645 O O . GLU A 1 87 ? 39.268 6.316 -15.423 1.00 51.12 87 GLU A O 1
ATOM 650 N N . GLY A 1 88 ? 38.748 8.432 -15.868 1.00 45.31 88 GLY A N 1
ATOM 651 C CA . GLY A 1 88 ? 39.015 8.289 -17.306 1.00 45.31 88 GLY A CA 1
ATOM 652 C C . GLY A 1 88 ? 39.355 9.570 -18.062 1.00 45.31 88 GLY A C 1
ATOM 653 O O . GLY A 1 88 ? 39.384 9.541 -19.289 1.00 45.31 88 GLY A O 1
ATOM 654 N N . LEU A 1 89 ? 39.596 10.685 -17.365 1.00 56.34 89 LEU A N 1
ATOM 655 C CA . LEU A 1 89 ? 39.906 11.982 -17.985 1.00 56.34 89 LEU A CA 1
ATOM 656 C C . LEU A 1 89 ? 41.282 12.548 -17.598 1.00 56.34 89 LEU A C 1
ATOM 658 O O . LEU A 1 89 ? 41.579 13.672 -17.970 1.00 56.34 89 LEU A O 1
ATOM 662 N N . ASP A 1 90 ? 42.147 11.751 -16.959 1.00 53.78 90 ASP A N 1
ATOM 663 C CA . ASP A 1 90 ? 43.531 12.144 -16.620 1.00 53.78 90 ASP A CA 1
ATOM 664 C C . ASP A 1 90 ? 44.591 11.343 -17.406 1.00 53.78 90 ASP A C 1
ATOM 666 O O . ASP A 1 90 ? 45.692 11.054 -16.947 1.00 53.78 90 ASP A O 1
ATOM 670 N N . ARG A 1 91 ? 44.248 10.913 -18.627 1.00 51.47 91 ARG A N 1
ATOM 671 C CA . ARG A 1 91 ? 45.216 10.379 -19.600 1.00 51.47 91 ARG A CA 1
ATOM 672 C C . ARG A 1 91 ? 44.826 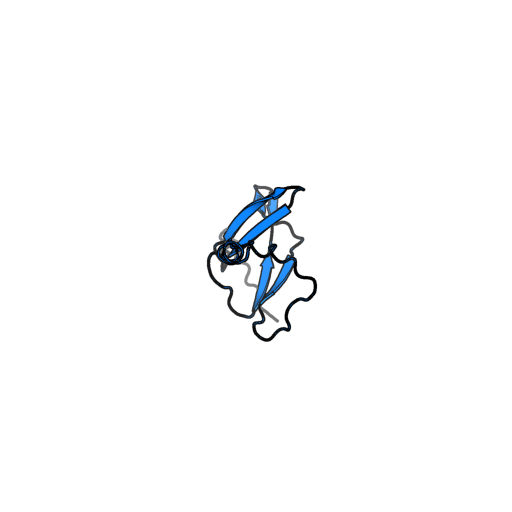10.792 -21.008 1.00 51.47 91 ARG A C 1
ATOM 674 O O . ARG A 1 91 ? 44.319 9.964 -21.763 1.00 51.47 91 ARG A O 1
ATOM 681 N N . ARG A 1 92 ? 45.065 12.058 -21.352 1.00 48.59 92 ARG A N 1
ATOM 682 C CA . ARG A 1 92 ? 45.455 12.520 -22.696 1.00 48.59 92 ARG A CA 1
ATOM 683 C C . ARG A 1 92 ? 45.677 14.038 -22.677 1.00 48.59 92 ARG A C 1
ATOM 685 O O . ARG A 1 92 ? 44.711 14.782 -22.751 1.00 48.59 92 ARG A O 1
ATOM 692 N N . GLN A 1 93 ? 46.971 14.372 -22.715 1.00 43.47 93 GLN A N 1
ATOM 693 C CA . GLN A 1 93 ? 47.597 15.604 -23.220 1.00 43.47 93 GLN A CA 1
ATOM 694 C C . GLN A 1 93 ? 47.563 16.841 -22.328 1.00 43.47 93 GLN A C 1
ATOM 696 O O . GLN A 1 93 ? 46.469 17.357 -22.039 1.00 43.47 93 GLN A O 1
#

Foldseek 3Di:
DDDDDDDPDDDDPPPDPDFDWDWDQDPPRDIDIGGPDDDDFDKDWDWDAPVPVGIDPDIHIDTDDPPDDDDPPDDDPDPDPDPPPPPPDPPDD

pLDDT: mean 74.47, std 18.26, range [36.03, 94.88]

Secondary structure (DSSP, 8-state):
-------SSS-------PPPEEEEEPGGG-EEEEESSPPPSEEEEE--B-GGG-B-S--EEEEE-TTSPP-TT---PPPP--S--SSSSSS--

Radius of gyration: 22.8 Å; chains: 1; bounding box: 74×35×46 Å